Protein AF-A0A7S1GJQ3-F1 (afdb_monomer_lite)

Structure (mmCIF, N/CA/C/O backbone):
data_AF-A0A7S1GJQ3-F1
#
_entry.id   AF-A0A7S1GJQ3-F1
#
loop_
_atom_site.group_PDB
_atom_site.id
_atom_site.type_symbol
_atom_site.label_atom_id
_atom_site.label_alt_id
_atom_site.label_comp_id
_atom_site.label_asym_id
_atom_site.label_entity_id
_atom_site.label_seq_id
_atom_site.pdbx_PDB_ins_code
_atom_site.Cartn_x
_atom_site.Cartn_y
_atom_site.Cartn_z
_atom_site.occupancy
_atom_site.B_iso_or_equiv
_atom_site.auth_seq_id
_atom_site.auth_comp_id
_atom_site.auth_asym_id
_atom_site.auth_atom_id
_atom_site.pdbx_PDB_model_num
ATOM 1 N N . THR A 1 1 ? -29.542 -9.234 15.905 1.00 42.03 1 THR A N 1
ATOM 2 C CA . THR A 1 1 ? -29.029 -7.849 15.830 1.00 42.03 1 THR A CA 1
ATOM 3 C C . THR A 1 1 ? -28.611 -7.434 17.224 1.00 42.03 1 THR A C 1
ATOM 5 O O . THR A 1 1 ? -29.465 -7.366 18.095 1.00 42.03 1 THR A O 1
ATOM 8 N N . ILE A 1 2 ? -27.311 -7.295 17.490 1.00 41.47 2 ILE A N 1
ATOM 9 C CA . ILE A 1 2 ? -26.805 -6.937 18.826 1.00 41.47 2 ILE A CA 1
ATOM 10 C C . ILE A 1 2 ? -26.933 -5.412 18.971 1.00 41.47 2 ILE A C 1
ATOM 12 O O . ILE A 1 2 ? -26.407 -4.702 18.112 1.00 41.47 2 ILE A O 1
ATOM 16 N N . PRO A 1 3 ? -27.626 -4.880 19.993 1.00 44.06 3 PRO A N 1
ATOM 17 C CA . PRO A 1 3 ? -27.717 -3.437 20.180 1.00 44.06 3 PRO A CA 1
ATOM 18 C C . PRO A 1 3 ? -26.355 -2.875 20.626 1.00 44.06 3 PRO A C 1
ATOM 20 O O . PRO A 1 3 ? -25.650 -3.528 21.405 1.00 44.06 3 PRO A O 1
ATOM 23 N N . PRO A 1 4 ? -25.951 -1.673 20.179 1.00 49.03 4 PRO A N 1
ATOM 24 C CA . PRO A 1 4 ? -24.737 -1.051 20.688 1.00 49.03 4 PRO A CA 1
ATOM 25 C C . PRO A 1 4 ? -24.935 -0.675 22.163 1.00 49.03 4 PRO A C 1
ATOM 27 O O . PRO A 1 4 ? -25.875 0.037 22.518 1.00 49.03 4 PRO A O 1
ATOM 30 N N . LYS A 1 5 ? -24.039 -1.157 23.035 1.00 43.84 5 LYS A N 1
ATOM 31 C CA . LYS A 1 5 ? -24.000 -0.782 24.456 1.00 43.84 5 LYS A CA 1
ATOM 32 C C . LYS A 1 5 ? -23.852 0.738 24.577 1.00 43.84 5 LYS A C 1
ATOM 34 O O . LYS A 1 5 ? -22.851 1.305 24.141 1.00 43.84 5 LYS A O 1
ATOM 39 N N . SER A 1 6 ? -24.830 1.390 25.203 1.00 47.47 6 SER A N 1
ATOM 40 C CA . SER A 1 6 ? -24.770 2.806 25.558 1.00 47.47 6 SER A CA 1
ATOM 41 C C . SER A 1 6 ? -23.733 3.015 26.664 1.00 47.47 6 SER A C 1
ATOM 43 O O . SER A 1 6 ? -24.006 2.758 27.837 1.00 47.47 6 SER A O 1
ATOM 45 N N . SER A 1 7 ? -22.529 3.472 26.318 1.00 49.06 7 SER A N 1
ATOM 46 C CA . SER A 1 7 ? -21.574 3.927 27.330 1.00 49.06 7 SER A CA 1
ATOM 47 C C . SER A 1 7 ? -22.038 5.280 27.875 1.00 49.06 7 SER A C 1
ATOM 49 O O . SER A 1 7 ? -22.086 6.275 27.144 1.00 49.06 7 SER A O 1
ATOM 51 N N . THR A 1 8 ? -22.384 5.311 29.155 1.00 50.31 8 THR A N 1
ATOM 52 C CA . THR A 1 8 ? -22.674 6.511 29.941 1.00 50.31 8 THR A CA 1
ATOM 53 C C . THR A 1 8 ? -21.545 7.540 29.796 1.00 50.31 8 THR A C 1
ATOM 55 O O . THR A 1 8 ? -20.375 7.275 30.065 1.00 50.31 8 THR A O 1
ATOM 58 N N . ARG A 1 9 ? -21.894 8.732 29.299 1.00 50.84 9 ARG A N 1
ATOM 59 C CA . ARG A 1 9 ? -20.950 9.796 28.934 1.00 50.84 9 ARG A CA 1
ATOM 60 C C . ARG A 1 9 ? -20.623 10.651 30.167 1.00 50.84 9 ARG A C 1
ATOM 62 O O . ARG A 1 9 ? -21.378 11.554 30.513 1.00 50.84 9 ARG A O 1
ATOM 69 N N . GLY A 1 10 ? -19.499 10.363 30.827 1.00 51.28 10 GLY A N 1
ATOM 70 C CA . GLY A 1 10 ? -18.932 11.202 31.892 1.00 51.28 10 GLY A CA 1
ATOM 71 C C . GLY A 1 10 ? -18.516 12.591 31.378 1.00 51.28 10 GLY A C 1
ATOM 72 O O . GLY A 1 10 ? -17.936 12.717 30.299 1.00 51.28 10 GLY A O 1
ATOM 73 N N . LYS A 1 11 ? -18.828 13.639 32.150 1.00 56.88 11 LYS A N 1
ATOM 74 C CA . LYS A 1 11 ? -18.798 15.067 31.764 1.00 56.88 11 LYS A CA 1
ATOM 75 C C . LYS A 1 11 ? -17.412 15.719 31.554 1.00 56.88 11 LYS A C 1
ATOM 77 O O . LYS A 1 11 ? -17.389 16.903 31.254 1.00 56.88 11 LYS A O 1
ATOM 82 N N . ASN A 1 12 ? -16.287 14.996 31.629 1.00 59.00 12 ASN A N 1
ATOM 83 C CA . ASN A 1 12 ? -14.934 15.595 31.592 1.00 59.00 12 ASN A CA 1
ATOM 84 C C . ASN A 1 12 ? -13.945 14.996 30.567 1.00 59.00 12 ASN A C 1
ATOM 86 O O . ASN A 1 12 ? -12.744 15.244 30.658 1.00 59.00 12 ASN A O 1
ATOM 90 N N . ASN A 1 13 ? -14.400 14.257 29.553 1.00 63.62 13 ASN A N 1
ATOM 91 C CA . ASN A 1 13 ? -13.485 13.738 28.527 1.00 63.62 13 ASN A CA 1
ATOM 92 C C . ASN A 1 13 ? -13.323 14.730 27.367 1.00 63.62 13 ASN A C 1
ATOM 94 O O . ASN A 1 13 ? -14.185 14.825 26.490 1.00 63.62 13 ASN A O 1
ATOM 98 N N . LYS A 1 14 ? -12.190 15.451 27.340 1.00 72.44 14 LYS A N 1
ATOM 99 C CA . LYS A 1 14 ? -11.724 16.171 26.142 1.00 72.44 14 LYS A CA 1
ATOM 100 C C . LYS A 1 14 ? -11.704 15.186 24.969 1.00 72.44 14 LYS A C 1
ATOM 102 O O . LYS A 1 14 ? -11.080 14.131 25.064 1.00 72.44 14 LYS A O 1
ATOM 107 N N . ARG A 1 15 ? -12.393 15.511 23.871 1.00 79.69 15 ARG A N 1
ATOM 108 C CA . ARG A 1 15 ? -12.363 14.700 22.646 1.00 79.69 15 ARG A CA 1
ATOM 109 C C . ARG A 1 15 ? -10.945 14.742 22.086 1.00 79.69 15 ARG A C 1
ATOM 111 O O . ARG A 1 15 ? -10.493 15.799 21.660 1.00 79.69 15 ARG A O 1
ATOM 118 N N . GLN A 1 16 ? -10.252 13.612 22.124 1.00 82.69 16 GLN A N 1
ATOM 119 C CA . GLN A 1 16 ? -8.941 13.464 21.504 1.00 82.69 16 GLN A CA 1
ATOM 120 C C . GLN A 1 16 ? -9.113 12.821 20.131 1.00 82.69 16 GLN A C 1
ATOM 122 O O . GLN A 1 16 ? -9.842 11.841 19.984 1.00 82.69 16 GLN A O 1
ATOM 127 N N . VAL A 1 17 ? -8.451 13.396 19.133 1.00 88.44 17 VAL A N 1
ATOM 128 C CA . VAL A 1 17 ? -8.384 12.868 17.771 1.00 88.44 17 VAL A CA 1
ATOM 129 C C . VAL A 1 17 ? -6.922 12.554 17.496 1.00 88.44 17 VAL A C 1
ATOM 131 O O . VAL A 1 17 ? -6.063 13.412 17.687 1.00 88.44 17 VAL A O 1
ATOM 134 N N . VAL A 1 18 ? -6.643 11.322 17.080 1.00 89.06 18 VAL A N 1
ATOM 135 C CA . VAL A 1 18 ? -5.300 10.875 16.704 1.00 89.06 18 VAL A CA 1
ATOM 136 C C . VAL A 1 18 ? -5.254 10.754 15.189 1.00 89.06 18 VAL A C 1
ATOM 138 O O . VAL A 1 18 ? -6.141 10.154 14.586 1.00 89.06 18 VAL A O 1
ATOM 141 N N . PHE A 1 19 ? -4.221 11.329 14.582 1.00 93.38 19 PHE A N 1
ATOM 142 C CA . PHE A 1 19 ? -3.974 11.248 13.149 1.00 93.38 19 PHE A CA 1
ATOM 143 C C . PHE A 1 19 ? -2.786 10.326 12.879 1.00 93.38 19 PHE A C 1
ATOM 145 O O . PHE A 1 19 ? -1.760 10.412 13.553 1.00 93.38 19 PHE A O 1
ATOM 152 N N . GLN A 1 20 ? -2.927 9.457 11.882 1.00 91.81 20 GLN A N 1
ATOM 153 C CA . GLN A 1 20 ? -1.856 8.603 11.382 1.00 91.81 20 GLN A CA 1
ATOM 154 C C . GLN A 1 20 ? -1.918 8.565 9.856 1.00 91.81 20 GLN A C 1
ATOM 156 O O . GLN A 1 20 ? -2.995 8.633 9.267 1.00 91.81 20 GLN A O 1
ATOM 161 N N . SER A 1 21 ? -0.754 8.449 9.222 1.00 95.06 21 SER A N 1
ATOM 162 C CA . SER A 1 21 ? -0.622 8.321 7.774 1.00 95.06 21 SER A CA 1
ATOM 163 C C . SER A 1 21 ? 0.545 7.399 7.449 1.00 95.06 21 SER A C 1
ATOM 165 O O . SER A 1 21 ? 1.579 7.432 8.121 1.00 95.06 21 SER A O 1
ATOM 167 N N . ARG A 1 22 ? 0.375 6.562 6.425 1.00 94.75 22 ARG A N 1
ATOM 168 C CA . ARG A 1 22 ? 1.397 5.635 5.943 1.00 94.75 22 ARG A CA 1
ATOM 169 C C . ARG A 1 22 ? 1.232 5.417 4.445 1.00 94.75 22 ARG A C 1
ATOM 171 O O . ARG A 1 22 ? 0.117 5.403 3.934 1.00 94.75 22 ARG A O 1
ATOM 178 N N . PHE A 1 23 ? 2.350 5.238 3.749 1.00 95.50 23 PHE A N 1
ATOM 179 C CA . PHE A 1 23 ? 2.328 4.797 2.358 1.00 95.50 23 PHE A CA 1
ATOM 180 C C . PHE A 1 23 ? 1.918 3.329 2.276 1.00 95.50 23 PHE A C 1
ATOM 182 O O . PHE A 1 23 ? 2.384 2.516 3.075 1.00 95.50 23 PHE A O 1
ATOM 189 N N . VAL A 1 24 ? 1.110 2.986 1.275 1.00 94.62 24 VAL A N 1
ATOM 190 C CA . VAL A 1 24 ? 0.844 1.586 0.942 1.00 94.62 24 VAL A CA 1
ATOM 191 C C . VAL A 1 24 ? 2.113 0.996 0.334 1.00 94.62 24 VAL A C 1
ATOM 193 O O . VAL A 1 24 ? 2.615 1.470 -0.686 1.00 94.62 24 VAL A O 1
ATOM 196 N N . GLU A 1 25 ? 2.666 -0.022 0.985 1.00 94.50 25 GLU A N 1
ATOM 197 C CA . GLU A 1 25 ? 3.932 -0.642 0.609 1.00 94.50 25 GLU A CA 1
ATOM 198 C C . GLU A 1 25 ? 3.727 -1.681 -0.507 1.00 94.50 25 GLU A C 1
ATOM 200 O O . GLU A 1 25 ? 3.962 -2.876 -0.311 1.00 94.50 25 GLU A O 1
ATOM 205 N N . THR A 1 26 ? 3.286 -1.221 -1.683 1.00 91.31 26 THR A N 1
ATOM 206 C CA . THR A 1 26 ? 3.196 -2.064 -2.886 1.00 91.31 26 THR A CA 1
ATOM 207 C C . THR A 1 26 ? 4.585 -2.522 -3.330 1.00 91.31 26 THR A C 1
ATOM 209 O O . THR A 1 26 ? 5.590 -1.862 -3.046 1.00 91.31 26 THR A O 1
ATOM 212 N N . GLU A 1 27 ? 4.672 -3.645 -4.040 1.00 88.94 27 GLU A N 1
ATOM 213 C CA . GLU A 1 27 ? 5.957 -4.189 -4.510 1.00 88.94 27 GLU A CA 1
ATOM 214 C C . GLU A 1 27 ? 6.718 -3.172 -5.370 1.00 88.94 27 GLU A C 1
ATOM 216 O O . GLU A 1 27 ? 7.870 -2.839 -5.083 1.00 88.94 27 GLU A O 1
ATOM 221 N N . CYS A 1 28 ? 6.023 -2.537 -6.319 1.00 86.75 28 CYS A N 1
ATOM 222 C CA . CYS A 1 28 ? 6.595 -1.471 -7.136 1.00 86.75 28 CYS A CA 1
ATOM 223 C C . CYS A 1 28 ? 7.080 -0.275 -6.299 1.00 86.75 28 CYS A C 1
ATOM 225 O O . CYS A 1 28 ? 8.072 0.361 -6.647 1.00 86.75 28 CYS A O 1
ATOM 227 N N . PHE A 1 29 ? 6.387 0.077 -5.206 1.00 90.00 29 PHE A N 1
ATOM 228 C CA . PHE A 1 29 ? 6.837 1.142 -4.306 1.00 90.00 29 PHE A CA 1
ATOM 229 C C . PHE A 1 29 ? 8.101 0.746 -3.534 1.00 90.00 29 PHE A C 1
ATOM 231 O O . PHE A 1 29 ? 8.998 1.577 -3.397 1.00 90.00 29 PHE A O 1
ATOM 238 N N . LYS A 1 30 ? 8.200 -0.503 -3.063 1.00 90.19 30 LYS A N 1
ATOM 239 C CA . LYS A 1 30 ? 9.389 -1.015 -2.362 1.00 90.19 30 LYS A CA 1
ATOM 240 C C . LYS A 1 30 ? 10.619 -1.003 -3.267 1.00 90.19 30 LYS A C 1
ATOM 242 O O . LYS A 1 30 ? 11.661 -0.496 -2.858 1.00 90.19 30 LYS A O 1
ATOM 247 N N . GLU A 1 31 ? 10.479 -1.475 -4.502 1.00 88.12 31 GLU A N 1
ATOM 248 C CA . GLU A 1 31 ? 11.575 -1.493 -5.473 1.00 88.12 31 GLU A CA 1
ATOM 249 C C . GLU A 1 31 ? 12.045 -0.086 -5.861 1.00 88.12 31 GLU A C 1
ATOM 251 O O . GLU A 1 31 ? 13.242 0.194 -5.845 1.00 88.12 31 GLU A O 1
ATOM 256 N N . GLU A 1 32 ? 11.118 0.834 -6.154 1.00 86.62 32 GLU A N 1
ATOM 257 C CA . GLU A 1 32 ? 11.473 2.227 -6.465 1.00 86.62 32 GLU A CA 1
ATOM 258 C C . GLU A 1 32 ? 12.126 2.931 -5.274 1.00 86.62 32 GLU A C 1
ATOM 260 O O . GLU A 1 32 ? 13.064 3.710 -5.446 1.00 86.62 32 GLU A O 1
ATOM 265 N N . ARG A 1 33 ? 11.661 2.637 -4.053 1.00 90.50 33 ARG A N 1
ATOM 266 C CA . ARG A 1 33 ? 12.248 3.175 -2.824 1.00 90.50 33 ARG A CA 1
ATOM 267 C C . ARG A 1 33 ? 13.666 2.654 -2.600 1.00 90.50 33 ARG A C 1
ATOM 269 O O . ARG A 1 33 ? 14.515 3.426 -2.167 1.00 90.50 33 ARG A O 1
ATOM 276 N N . GLN A 1 34 ? 13.931 1.384 -2.907 1.00 89.50 34 GLN A N 1
ATOM 277 C CA . GLN A 1 34 ? 15.266 0.793 -2.805 1.00 89.50 34 GLN A CA 1
ATOM 278 C C . GLN A 1 34 ? 16.218 1.336 -3.880 1.00 89.50 34 GLN A C 1
ATOM 280 O O . GLN A 1 34 ? 17.369 1.644 -3.581 1.00 89.50 34 GLN A O 1
ATOM 285 N N . ALA A 1 35 ? 15.739 1.493 -5.115 1.00 82.06 35 ALA A N 1
ATOM 286 C CA . ALA A 1 35 ? 16.527 2.032 -6.222 1.00 82.06 35 ALA A CA 1
ATOM 287 C C . ALA A 1 35 ? 16.693 3.562 -6.171 1.00 82.06 35 ALA A C 1
ATOM 289 O O . ALA A 1 35 ? 17.514 4.115 -6.903 1.00 82.06 35 ALA A O 1
ATOM 290 N N . ASN A 1 36 ? 15.905 4.247 -5.335 1.00 85.62 36 ASN A N 1
ATOM 291 C CA . ASN A 1 36 ? 15.814 5.705 -5.243 1.00 85.62 36 ASN A CA 1
ATOM 292 C C . ASN A 1 36 ? 15.576 6.383 -6.611 1.00 85.62 36 ASN A C 1
ATOM 294 O O . ASN A 1 36 ? 16.087 7.467 -6.899 1.00 85.62 36 ASN A O 1
ATOM 298 N N . GLN A 1 37 ? 14.837 5.699 -7.489 1.00 79.94 37 GLN A N 1
ATOM 299 C CA . GLN A 1 37 ? 14.559 6.096 -8.869 1.00 79.94 37 GLN A CA 1
ATOM 300 C C . GLN A 1 37 ? 13.174 5.587 -9.282 1.00 79.94 37 GLN A C 1
ATOM 302 O O . GLN A 1 37 ? 12.720 4.544 -8.816 1.00 79.94 37 GLN A O 1
ATOM 307 N N . PHE A 1 38 ? 12.505 6.305 -10.187 1.00 78.88 38 PHE A N 1
ATOM 308 C CA . PHE A 1 38 ? 11.285 5.803 -10.821 1.00 78.88 38 PHE A CA 1
ATOM 309 C C . PHE A 1 38 ? 11.653 4.686 -11.801 1.00 78.88 38 PHE A C 1
ATOM 311 O O . PHE A 1 38 ? 12.382 4.930 -12.763 1.00 78.88 38 PHE A O 1
ATOM 318 N N . LEU A 1 39 ? 11.165 3.475 -11.540 1.00 77.81 39 LEU A N 1
ATOM 319 C CA . LEU A 1 39 ? 11.458 2.273 -12.327 1.00 77.81 39 LEU A CA 1
ATOM 320 C C . LEU A 1 39 ? 10.276 1.872 -13.205 1.00 77.81 39 LEU A C 1
ATOM 322 O O . LEU A 1 39 ? 10.472 1.297 -14.274 1.00 77.81 39 LEU A O 1
ATOM 326 N N . TYR A 1 40 ? 9.060 2.204 -12.775 1.00 77.94 40 TYR A N 1
ATOM 327 C CA . TYR A 1 40 ? 7.837 1.771 -13.430 1.00 77.94 40 TYR A CA 1
ATOM 328 C C . TYR A 1 40 ? 7.166 2.903 -14.196 1.00 77.94 40 TYR A C 1
ATOM 330 O O . TYR A 1 40 ? 7.185 4.072 -13.798 1.00 77.94 40 TYR A O 1
ATOM 338 N N . ARG A 1 41 ? 6.511 2.542 -15.301 1.00 78.50 41 ARG A N 1
ATOM 339 C CA . ARG A 1 41 ? 5.615 3.450 -16.015 1.00 78.50 41 ARG A CA 1
ATOM 340 C C . ARG A 1 41 ? 4.315 3.588 -15.223 1.00 78.50 41 ARG A C 1
ATOM 342 O O . ARG A 1 41 ? 3.716 2.594 -14.814 1.00 78.50 41 ARG A O 1
ATOM 349 N N . ARG A 1 42 ? 3.865 4.825 -15.017 1.00 75.94 42 ARG A N 1
ATOM 350 C CA . ARG A 1 42 ? 2.555 5.114 -14.419 1.00 75.94 42 ARG A CA 1
ATOM 351 C C . ARG A 1 42 ? 1.506 5.323 -15.507 1.00 75.94 42 ARG A C 1
ATOM 353 O O . ARG A 1 42 ? 1.844 5.676 -16.637 1.00 75.94 42 ARG A O 1
ATOM 360 N N . ALA A 1 43 ? 0.236 5.168 -15.138 1.00 71.25 43 ALA A N 1
ATOM 361 C CA . ALA A 1 43 ? -0.891 5.420 -16.037 1.00 71.25 43 ALA A CA 1
ATOM 362 C C . ALA A 1 43 ? -0.900 6.868 -16.576 1.00 71.25 43 ALA A C 1
ATOM 364 O O . ALA A 1 43 ? -1.125 7.090 -17.760 1.00 71.25 43 ALA A O 1
ATOM 365 N N . PHE A 1 44 ? -0.555 7.851 -15.737 1.00 71.50 44 PHE A N 1
ATOM 366 C CA . PHE A 1 44 ? -0.633 9.281 -16.067 1.00 71.50 44 PHE A CA 1
ATOM 367 C C . PHE A 1 44 ? 0.695 9.900 -16.539 1.00 71.50 44 PHE A C 1
ATOM 369 O O . PHE A 1 44 ? 1.135 10.922 -16.023 1.00 71.50 44 PHE A O 1
ATOM 376 N N . GLY A 1 45 ? 1.367 9.282 -17.513 1.00 64.44 45 GLY A N 1
ATOM 377 C CA . GLY A 1 45 ? 2.477 9.905 -18.260 1.00 64.44 45 GLY A CA 1
ATOM 378 C C . GLY A 1 45 ? 3.822 10.043 -17.529 1.00 64.44 45 GLY A C 1
ATOM 379 O O . GLY A 1 45 ? 4.857 10.146 -18.185 1.00 64.44 45 GLY A O 1
ATOM 380 N N . THR A 1 46 ? 3.856 9.972 -16.196 1.00 69.88 46 THR A N 1
ATOM 381 C CA . THR A 1 46 ? 5.107 9.904 -15.427 1.00 69.88 46 THR A CA 1
ATOM 382 C C . THR A 1 46 ? 5.740 8.525 -15.586 1.00 69.88 46 THR A C 1
ATOM 384 O O . THR A 1 46 ? 5.160 7.507 -15.203 1.00 69.88 46 THR A O 1
ATOM 387 N N . GLY A 1 47 ? 6.948 8.485 -16.135 1.00 65.31 47 GLY A N 1
ATOM 388 C CA . GLY A 1 47 ? 7.728 7.264 -16.289 1.00 65.31 47 GLY A CA 1
ATOM 389 C C . GLY A 1 47 ? 9.156 7.423 -15.776 1.00 65.31 47 GLY A C 1
ATOM 390 O O . GLY A 1 47 ? 9.538 8.511 -15.333 1.00 65.31 47 GLY A O 1
ATOM 391 N N . PRO A 1 48 ? 9.953 6.346 -15.846 1.00 64.88 48 PRO A N 1
ATOM 392 C CA . PRO A 1 48 ? 11.376 6.384 -15.541 1.00 64.88 48 PRO A CA 1
ATOM 393 C C . PRO A 1 48 ? 12.055 7.520 -16.296 1.00 64.88 48 PRO A C 1
ATOM 395 O O . PRO A 1 48 ? 11.696 7.802 -17.442 1.00 64.88 48 PRO A O 1
ATOM 398 N N . ALA A 1 49 ? 13.051 8.158 -15.674 1.00 59.59 49 ALA A N 1
ATOM 399 C CA . ALA A 1 49 ? 13.869 9.162 -16.342 1.00 59.59 49 ALA A CA 1
ATOM 400 C C . ALA A 1 49 ? 14.515 8.520 -17.578 1.00 59.59 49 ALA A C 1
ATOM 402 O O . ALA A 1 49 ? 15.479 7.758 -17.488 1.00 59.59 49 ALA A O 1
ATOM 403 N N . MET A 1 50 ? 13.926 8.789 -18.739 1.00 52.06 50 MET A N 1
ATOM 404 C CA . MET A 1 50 ? 14.243 8.117 -19.987 1.00 52.06 50 MET A CA 1
ATOM 405 C C . MET A 1 50 ? 15.518 8.723 -20.570 1.00 52.06 50 MET A C 1
ATOM 407 O O . MET A 1 50 ? 15.468 9.486 -21.521 1.00 52.06 50 MET A O 1
ATOM 411 N N . GLY A 1 51 ? 16.663 8.433 -19.949 1.00 49.88 51 GLY A N 1
ATOM 412 C CA . GLY A 1 51 ? 18.017 8.626 -20.479 1.00 49.88 51 GLY A CA 1
ATOM 413 C C . GLY A 1 51 ? 18.418 10.027 -20.956 1.00 49.88 51 GLY A C 1
ATOM 414 O O . GLY A 1 51 ? 19.569 10.199 -21.343 1.00 49.88 51 GLY A O 1
ATOM 415 N N . THR A 1 52 ? 17.567 11.048 -20.881 1.00 45.59 52 THR A N 1
ATOM 416 C CA . THR A 1 52 ? 18.011 12.431 -21.002 1.00 45.59 52 THR A CA 1
ATOM 417 C C . THR A 1 52 ? 18.651 12.782 -19.673 1.00 45.59 52 THR A C 1
ATOM 419 O O . THR A 1 52 ? 17.973 13.193 -18.727 1.00 45.59 52 THR A O 1
ATOM 422 N N . LYS A 1 53 ? 19.971 12.590 -19.567 1.00 48.31 53 LYS A N 1
ATOM 423 C CA . LYS A 1 53 ? 20.738 13.334 -18.569 1.00 48.31 53 LYS A CA 1
ATOM 424 C C . LYS A 1 53 ? 20.367 14.796 -18.790 1.00 48.31 53 LYS A C 1
ATOM 426 O O . LYS A 1 53 ? 20.669 15.352 -19.842 1.00 48.31 53 LYS A O 1
ATOM 431 N N . ARG A 1 54 ? 19.629 15.373 -17.842 1.00 45.62 54 ARG A N 1
ATOM 432 C CA . ARG A 1 54 ? 19.334 16.802 -17.810 1.00 45.62 54 ARG A CA 1
ATOM 433 C C . ARG A 1 54 ? 20.708 17.452 -17.720 1.00 45.62 54 ARG A C 1
ATOM 435 O O . ARG A 1 54 ? 21.399 17.274 -16.717 1.00 45.62 54 ARG A O 1
ATOM 442 N N . GLY A 1 55 ? 21.170 18.016 -18.830 1.00 47.78 55 GLY A N 1
ATOM 443 C CA . GLY A 1 55 ? 22.487 18.618 -18.891 1.00 47.78 55 GLY A CA 1
ATOM 444 C C . GLY A 1 55 ? 22.621 19.638 -17.761 1.00 47.78 55 GLY A C 1
ATOM 445 O O . GLY A 1 55 ? 21.653 20.316 -17.407 1.00 47.78 55 GLY A O 1
ATOM 446 N N . LYS A 1 56 ? 23.787 19.681 -17.111 1.00 45.00 56 LYS A N 1
ATOM 447 C CA . LYS A 1 56 ? 24.090 20.728 -16.133 1.00 45.00 56 LYS A CA 1
ATOM 448 C C . LYS A 1 56 ? 24.261 22.040 -16.907 1.00 45.00 56 LYS A C 1
ATOM 450 O O . LYS A 1 56 ? 25.377 22.384 -17.269 1.00 45.00 56 LYS A O 1
ATOM 455 N N . GLY A 1 57 ? 23.164 22.733 -17.194 1.00 54.09 57 GLY A N 1
ATOM 456 C CA . GLY A 1 57 ? 23.178 24.044 -17.846 1.00 54.09 57 GLY A CA 1
ATOM 457 C C . GLY A 1 57 ? 22.179 24.166 -18.992 1.00 54.09 57 GLY A C 1
ATOM 458 O O . GLY A 1 57 ? 21.808 23.173 -19.616 1.00 54.09 57 GLY A O 1
AT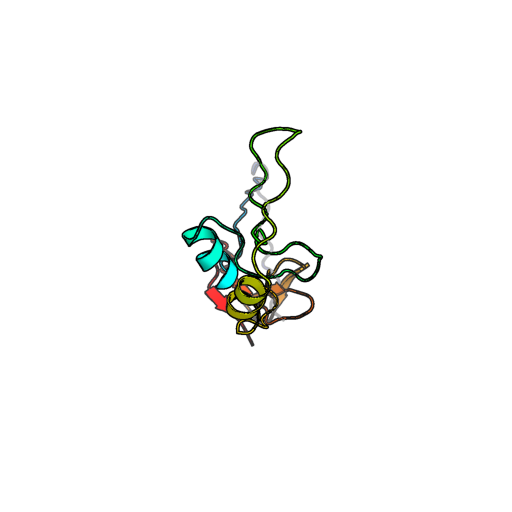OM 459 N N . LEU A 1 58 ? 21.767 25.406 -19.259 1.00 56.12 58 LEU A N 1
ATOM 460 C CA . LEU A 1 58 ? 20.773 25.774 -20.273 1.00 56.12 58 LEU A CA 1
ATOM 461 C C . LEU A 1 58 ? 21.203 25.385 -21.706 1.00 56.12 58 LEU A C 1
ATOM 463 O O . LEU A 1 58 ? 20.347 25.168 -22.557 1.00 56.12 58 LEU A O 1
A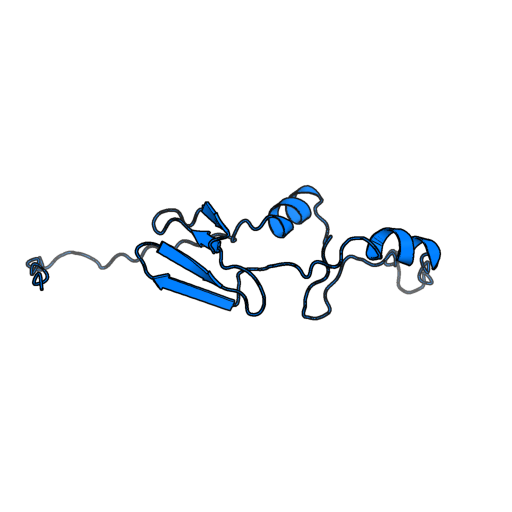TOM 467 N N . ASP A 1 59 ? 22.510 25.192 -21.934 1.00 55.78 59 ASP A N 1
ATOM 468 C CA . ASP A 1 59 ? 23.104 25.052 -23.274 1.00 55.78 59 ASP A CA 1
ATOM 469 C C . ASP A 1 59 ? 23.617 23.638 -23.609 1.00 55.78 59 ASP A C 1
ATOM 471 O O . ASP A 1 59 ? 24.205 23.406 -24.668 1.00 55.78 59 ASP A O 1
ATOM 475 N N . THR A 1 60 ? 23.413 22.650 -22.731 1.00 55.69 60 THR A N 1
ATOM 476 C CA . THR A 1 60 ? 23.873 21.276 -23.006 1.00 55.69 60 THR A CA 1
ATOM 477 C C . THR A 1 60 ? 22.819 20.496 -23.788 1.00 55.69 60 THR A C 1
ATOM 479 O O . THR A 1 60 ? 21.787 20.097 -23.248 1.00 55.69 60 THR A O 1
ATOM 482 N N . LYS A 1 61 ? 23.092 20.264 -25.082 1.00 51.06 61 LYS A N 1
ATOM 483 C CA . LYS A 1 61 ? 22.238 19.466 -25.977 1.00 51.06 61 LYS A CA 1
ATOM 484 C C . LYS A 1 61 ? 21.936 18.101 -25.335 1.00 51.06 61 LYS A C 1
ATOM 486 O O . LYS A 1 61 ? 22.867 17.440 -24.865 1.00 51.06 61 LYS A O 1
ATOM 491 N N . PRO A 1 62 ? 20.664 17.665 -25.296 1.00 55.12 62 PRO A N 1
ATOM 492 C CA . PRO A 1 62 ? 20.285 16.430 -24.628 1.00 55.12 62 PRO A CA 1
ATOM 493 C C . PRO A 1 62 ? 21.010 15.250 -25.275 1.00 55.12 62 PRO A C 1
ATOM 495 O O . PRO A 1 62 ? 20.936 15.054 -26.487 1.00 55.12 62 PRO A O 1
ATOM 498 N N . VAL A 1 63 ? 21.701 14.446 -24.466 1.00 57.06 63 VAL A N 1
ATOM 499 C CA . VAL A 1 63 ? 22.210 13.151 -24.923 1.00 57.06 63 VAL A CA 1
ATOM 500 C C . VAL A 1 63 ? 20.984 12.285 -25.191 1.00 57.06 63 VAL A C 1
ATOM 502 O O . VAL A 1 63 ? 20.302 11.876 -24.252 1.00 57.06 63 VAL A O 1
ATOM 505 N N . ILE A 1 64 ? 20.658 12.068 -26.465 1.00 56.44 64 ILE A N 1
ATOM 506 C CA . ILE A 1 64 ? 19.543 11.210 -26.863 1.00 56.44 64 ILE A CA 1
ATOM 507 C C . ILE A 1 64 ? 20.017 9.764 -26.671 1.00 56.44 64 ILE A C 1
ATOM 509 O O . ILE A 1 64 ? 20.929 9.331 -27.377 1.00 56.44 64 ILE A O 1
ATOM 513 N N . PRO A 1 65 ? 19.455 9.002 -25.718 1.00 55.19 65 PRO A N 1
ATOM 514 C CA . PRO A 1 65 ? 19.840 7.609 -25.537 1.00 55.19 65 PRO A CA 1
ATOM 515 C C . PRO A 1 65 ? 19.509 6.804 -26.804 1.00 55.19 65 PRO A C 1
ATOM 517 O O . PRO A 1 65 ? 18.426 6.958 -27.380 1.00 55.19 65 PRO A O 1
ATOM 520 N N . SER A 1 66 ? 20.451 5.952 -27.227 1.00 57.06 66 SER A N 1
ATOM 521 C CA . SER A 1 66 ? 20.342 5.070 -28.401 1.00 57.06 66 SER A CA 1
ATOM 522 C C . SER A 1 66 ? 19.013 4.309 -28.414 1.00 57.06 66 SER A C 1
ATOM 524 O O . SER A 1 66 ? 18.566 3.818 -27.372 1.00 57.06 66 SER A O 1
ATOM 526 N N . LEU A 1 67 ? 18.398 4.178 -29.595 1.00 56.00 67 LEU A N 1
ATOM 527 C CA . LEU A 1 67 ? 17.121 3.484 -29.807 1.00 56.00 67 LEU A CA 1
ATOM 528 C C . LEU A 1 67 ? 17.136 2.057 -29.224 1.00 56.00 67 LEU A C 1
ATOM 530 O O . LEU A 1 67 ? 16.156 1.623 -28.626 1.00 56.00 67 LEU A O 1
ATOM 534 N N . TRP A 1 68 ? 18.288 1.382 -29.271 1.00 43.59 68 TRP A N 1
ATOM 535 C CA . TRP A 1 68 ? 18.488 0.050 -28.694 1.00 43.59 68 TRP A CA 1
ATOM 536 C C . TRP A 1 68 ? 18.413 0.018 -27.162 1.00 43.59 68 TRP A C 1
ATOM 538 O O . TRP A 1 68 ? 17.872 -0.928 -26.600 1.00 43.59 68 TRP A O 1
ATOM 548 N N . SER A 1 69 ? 18.871 1.071 -26.474 1.00 54.69 69 SER A N 1
ATOM 549 C CA . SER A 1 69 ? 18.760 1.175 -25.007 1.00 54.69 69 SER A CA 1
ATOM 550 C C . SER A 1 69 ? 17.317 1.376 -24.528 1.00 54.69 69 SER A C 1
ATOM 552 O O . SER A 1 69 ? 16.979 1.017 -23.399 1.00 54.69 69 SER A O 1
ATOM 554 N N . LYS A 1 70 ? 16.460 1.933 -25.397 1.00 51.91 70 LYS A N 1
ATOM 555 C CA . LYS A 1 70 ? 15.023 2.101 -25.147 1.00 51.91 70 LYS A CA 1
ATOM 556 C C . LYS A 1 70 ? 14.294 0.764 -25.257 1.00 51.91 70 LYS A C 1
ATOM 558 O O . LYS A 1 70 ? 13.447 0.471 -24.424 1.00 51.91 70 LYS A O 1
ATOM 563 N N . VAL A 1 71 ? 14.657 -0.061 -26.240 1.00 53.44 71 VAL A N 1
ATOM 564 C CA . VAL A 1 71 ? 14.038 -1.378 -26.449 1.00 53.44 71 VAL A CA 1
ATOM 565 C C . VAL A 1 71 ? 14.442 -2.358 -25.344 1.00 53.44 71 VAL A C 1
ATOM 567 O O . VAL A 1 71 ? 13.575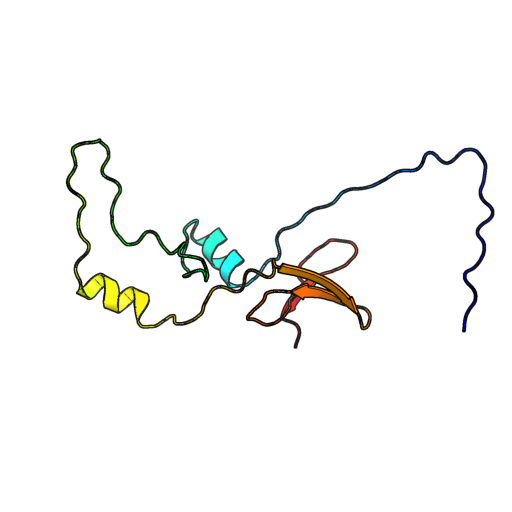 -3.004 -24.767 1.00 53.44 71 VAL A O 1
ATOM 570 N N . THR A 1 72 ? 15.720 -2.422 -24.961 1.00 52.78 72 THR A N 1
ATOM 571 C CA . THR A 1 72 ? 16.186 -3.430 -23.988 1.00 52.78 72 THR A CA 1
ATOM 572 C C . THR A 1 72 ? 15.708 -3.194 -22.555 1.00 52.78 72 THR A C 1
ATOM 574 O O . THR A 1 72 ? 15.520 -4.160 -21.823 1.00 52.78 72 THR A O 1
ATOM 577 N N . LYS A 1 73 ? 15.462 -1.941 -22.141 1.00 52.41 73 LYS A N 1
ATOM 578 C CA . LYS A 1 73 ? 14.916 -1.640 -20.802 1.00 52.41 73 LYS A CA 1
ATOM 579 C C . LYS A 1 73 ? 13.389 -1.675 -20.725 1.00 52.41 73 LYS A C 1
ATOM 581 O O . LYS A 1 73 ? 12.858 -1.943 -19.654 1.00 52.41 73 LYS A O 1
ATOM 586 N N . GLN A 1 74 ? 12.693 -1.378 -21.823 1.00 49.16 74 GLN A N 1
ATOM 587 C CA . GLN A 1 74 ? 11.239 -1.191 -21.821 1.00 49.16 74 GLN A CA 1
ATOM 588 C C . GLN A 1 74 ? 10.468 -2.443 -22.267 1.00 49.16 74 GLN A C 1
ATOM 590 O O . GLN A 1 74 ? 9.346 -2.640 -21.816 1.00 49.16 74 GLN A O 1
ATOM 595 N N . ALA A 1 75 ? 11.049 -3.295 -23.121 1.00 47.47 75 ALA A N 1
ATOM 596 C CA . ALA A 1 75 ? 10.321 -4.390 -23.775 1.00 47.47 75 ALA A CA 1
ATOM 597 C C . ALA A 1 75 ? 9.916 -5.559 -22.854 1.00 47.47 75 ALA A C 1
ATOM 599 O O . ALA A 1 75 ? 9.137 -6.405 -23.276 1.00 47.47 75 ALA A O 1
ATOM 600 N N . PHE A 1 76 ? 10.408 -5.610 -21.610 1.00 46.66 76 PHE A N 1
ATOM 601 C CA . PHE A 1 76 ? 10.186 -6.749 -20.706 1.00 46.66 76 PHE A CA 1
ATOM 602 C C . PHE A 1 76 ? 9.422 -6.425 -19.410 1.00 46.66 76 PHE A C 1
ATOM 604 O O . PHE A 1 76 ? 9.227 -7.318 -18.593 1.00 46.66 76 PHE A O 1
ATOM 611 N N . LYS A 1 77 ? 8.948 -5.187 -19.206 1.00 52.72 77 LYS A N 1
ATOM 612 C CA . LYS A 1 77 ? 8.061 -4.832 -18.078 1.00 52.72 77 LYS A CA 1
ATOM 613 C C . LYS A 1 77 ? 6.850 -4.058 -18.601 1.00 52.72 77 LYS A C 1
ATOM 615 O O . LYS A 1 77 ? 6.861 -2.830 -18.663 1.00 52.72 77 LYS A O 1
ATOM 620 N N . ASN A 1 78 ? 5.818 -4.803 -18.996 1.00 51.72 78 ASN A N 1
ATOM 621 C CA . ASN A 1 78 ? 4.522 -4.268 -19.429 1.00 51.72 78 ASN A CA 1
ATOM 622 C C . ASN A 1 78 ? 3.593 -3.911 -18.255 1.00 51.72 78 ASN A C 1
ATOM 624 O O . ASN A 1 78 ? 2.460 -3.492 -18.481 1.00 51.72 78 ASN A O 1
ATOM 628 N N . ASP A 1 79 ? 4.069 -4.021 -17.014 1.00 67.06 79 ASP A N 1
ATOM 629 C CA . ASP A 1 79 ? 3.239 -3.777 -15.841 1.00 67.06 79 ASP A CA 1
ATOM 630 C C . ASP A 1 79 ? 3.113 -2.279 -15.552 1.00 67.06 79 ASP A C 1
ATOM 632 O O . ASP A 1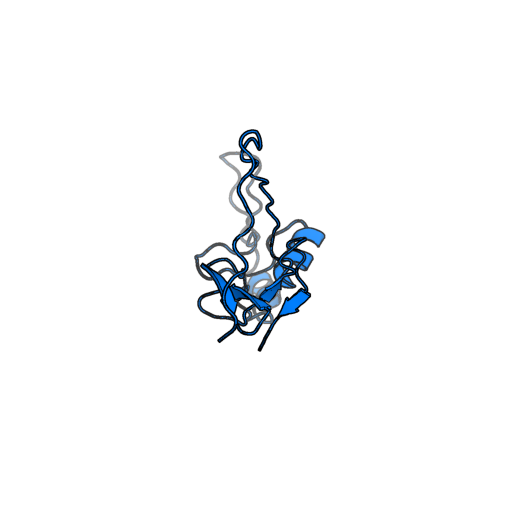 79 ? 4.085 -1.572 -15.251 1.00 67.06 79 ASP A O 1
ATOM 636 N N . ILE A 1 80 ? 1.878 -1.785 -15.643 1.00 75.12 80 ILE A N 1
ATOM 637 C CA . ILE A 1 80 ? 1.502 -0.475 -15.119 1.00 75.12 80 ILE A CA 1
ATOM 638 C C . ILE A 1 80 ? 1.593 -0.555 -13.596 1.00 75.12 80 ILE A C 1
ATOM 640 O O . ILE A 1 80 ? 1.013 -1.441 -12.972 1.00 75.12 80 ILE A O 1
ATOM 644 N N . LYS A 1 81 ? 2.312 0.390 -12.982 1.00 83.06 81 LYS A N 1
ATOM 645 C CA . LYS A 1 81 ? 2.475 0.425 -11.525 1.00 83.06 81 LYS A CA 1
ATOM 646 C C . LYS A 1 81 ? 1.120 0.464 -10.809 1.00 83.06 81 LYS A C 1
ATOM 648 O O . LYS A 1 81 ? 0.396 1.451 -10.942 1.00 83.06 81 LYS A O 1
ATOM 653 N N . ASN A 1 82 ? 0.860 -0.516 -9.941 1.00 87.12 82 ASN A N 1
ATOM 654 C CA . ASN A 1 82 ? -0.220 -0.428 -8.961 1.00 87.12 82 ASN A CA 1
ATOM 655 C C . ASN A 1 82 ? 0.184 0.524 -7.816 1.00 87.12 82 ASN A C 1
ATOM 657 O O . ASN A 1 82 ? 1.154 0.293 -7.082 1.00 87.12 82 ASN A O 1
ATOM 661 N N . THR A 1 83 ? -0.545 1.632 -7.695 1.00 86.81 83 THR A N 1
ATOM 662 C CA . THR A 1 83 ? -0.336 2.674 -6.681 1.00 86.81 83 THR A CA 1
ATOM 663 C C . THR A 1 83 ? -1.267 2.568 -5.478 1.00 86.81 83 THR A C 1
ATOM 665 O O . THR A 1 83 ? -0.982 3.222 -4.478 1.00 86.81 83 THR A O 1
ATOM 668 N N . SER A 1 84 ? -2.339 1.772 -5.557 1.00 89.88 84 SER A N 1
ATOM 669 C CA . SER A 1 84 ? -3.346 1.593 -4.498 1.00 89.88 84 SER A CA 1
ATOM 670 C C . SER A 1 84 ? -3.792 2.901 -3.816 1.00 89.88 84 SER A C 1
ATOM 672 O O . SER A 1 84 ? -3.801 3.015 -2.591 1.00 89.88 84 SER A O 1
ATOM 674 N N . ASN A 1 85 ? -4.069 3.941 -4.612 1.00 91.56 85 ASN A N 1
ATOM 675 C CA . ASN A 1 85 ? -4.233 5.320 -4.136 1.00 91.56 85 ASN A CA 1
ATOM 676 C C . ASN A 1 85 ? -5.594 5.958 -4.450 1.00 91.56 85 ASN A C 1
ATOM 678 O O . ASN A 1 85 ? -5.778 7.130 -4.126 1.00 91.56 85 ASN A O 1
ATOM 682 N N . THR A 1 86 ? -6.515 5.245 -5.096 1.00 92.25 86 THR A N 1
ATOM 683 C CA . THR A 1 86 ? -7.798 5.821 -5.522 1.00 92.25 86 THR A CA 1
ATOM 684 C C . THR A 1 86 ? -8.784 5.899 -4.356 1.00 92.25 86 THR A C 1
ATOM 686 O O . THR A 1 86 ? -9.465 6.909 -4.195 1.00 92.25 86 THR A O 1
ATOM 689 N N . HIS A 1 87 ? -8.875 4.856 -3.524 1.00 95.25 87 HIS A N 1
ATOM 690 C CA . HIS A 1 87 ? -9.869 4.808 -2.446 1.00 95.25 87 HIS A CA 1
ATOM 691 C C . HIS A 1 87 ? -9.472 3.858 -1.303 1.00 95.25 87 HIS A C 1
ATOM 693 O O . HIS A 1 87 ? -8.570 3.036 -1.458 1.00 95.25 87 HIS A O 1
ATOM 699 N N . VAL A 1 88 ? -10.162 3.950 -0.159 1.00 95.62 88 VAL A N 1
ATOM 700 C CA . VAL A 1 88 ? -10.031 3.024 0.981 1.00 95.62 88 VAL A CA 1
ATOM 701 C C . VAL A 1 88 ? -11.417 2.579 1.451 1.00 95.62 88 VAL A C 1
ATOM 703 O O . VAL A 1 88 ? -12.299 3.414 1.634 1.00 95.62 88 VAL A O 1
ATOM 706 N N . VAL A 1 89 ? -11.629 1.280 1.658 1.00 96.25 89 VAL A N 1
ATOM 707 C CA . VAL A 1 89 ? -12.908 0.716 2.120 1.00 96.25 89 VAL A CA 1
ATOM 708 C C . VAL A 1 89 ? -12.693 -0.268 3.267 1.00 96.25 89 VAL A C 1
ATOM 710 O O . VAL A 1 89 ? -11.720 -1.017 3.280 1.00 96.25 89 VAL A O 1
ATOM 713 N N . ALA A 1 90 ? -13.608 -0.279 4.235 1.00 96.12 90 ALA A N 1
ATOM 714 C CA . ALA A 1 90 ? -13.674 -1.312 5.264 1.00 96.12 90 ALA A CA 1
ATOM 715 C C . ALA A 1 90 ? -14.806 -2.288 4.918 1.00 96.12 90 ALA A C 1
ATOM 717 O O . ALA A 1 90 ? -15.978 -1.917 4.967 1.00 96.12 90 ALA A O 1
ATOM 718 N N . PHE A 1 91 ? -14.463 -3.521 4.548 1.00 94.06 91 PHE A N 1
ATOM 719 C CA . PHE A 1 91 ? -15.421 -4.534 4.107 1.00 94.06 91 PHE A CA 1
ATOM 720 C C . PHE A 1 91 ? -14.936 -5.940 4.474 1.00 94.06 91 PHE A C 1
ATOM 722 O O . PHE A 1 91 ? -13.736 -6.200 4.493 1.00 94.06 91 PHE A O 1
ATOM 729 N N . GLY A 1 92 ? -15.859 -6.845 4.818 1.00 93.25 92 GLY A N 1
ATOM 730 C CA . GLY A 1 92 ? -15.518 -8.243 5.122 1.00 93.25 92 GLY A CA 1
ATOM 731 C C . GLY A 1 92 ? -14.538 -8.431 6.291 1.00 93.25 92 GLY A C 1
ATOM 732 O O . GLY A 1 92 ? -13.782 -9.394 6.306 1.00 93.25 92 GLY A O 1
ATOM 733 N N . GLY A 1 93 ? -14.497 -7.496 7.249 1.00 94.12 93 GLY A N 1
ATOM 734 C CA . GLY A 1 93 ? -13.530 -7.521 8.357 1.00 94.12 93 GLY A CA 1
ATOM 735 C C . GLY A 1 93 ? -12.111 -7.072 7.983 1.00 94.12 93 GLY A C 1
ATOM 736 O O . GLY A 1 93 ? -11.213 -7.143 8.820 1.00 94.12 93 GLY A O 1
ATOM 737 N N . LYS A 1 94 ? -11.909 -6.577 6.757 1.00 95.50 94 LYS A N 1
ATOM 738 C CA . LYS A 1 94 ? -10.636 -6.067 6.239 1.00 95.50 94 LYS A CA 1
ATOM 739 C C . LYS A 1 94 ? -10.726 -4.567 5.954 1.00 95.50 94 LYS A C 1
ATOM 741 O O . LYS A 1 94 ? -11.812 -4.029 5.737 1.00 95.50 94 LYS A O 1
ATOM 746 N N . VAL A 1 95 ? -9.575 -3.896 5.923 1.00 97.00 95 VAL A N 1
ATOM 747 C CA . VAL A 1 95 ? -9.442 -2.545 5.361 1.00 97.00 95 VAL A CA 1
ATOM 748 C C . VAL A 1 95 ? -8.614 -2.651 4.092 1.00 97.00 95 VAL A C 1
ATOM 750 O O . VAL A 1 95 ? -7.478 -3.120 4.136 1.00 97.00 95 VAL A O 1
ATOM 753 N N . LEU A 1 96 ? -9.203 -2.242 2.973 1.00 96.56 96 LEU A N 1
ATOM 754 C CA . LEU A 1 96 ? -8.656 -2.398 1.633 1.00 96.56 96 LEU A CA 1
ATOM 755 C C . LEU A 1 96 ? -8.408 -1.033 1.006 1.00 96.56 96 LEU A C 1
ATOM 757 O O . LEU A 1 96 ? -9.241 -0.132 1.091 1.00 96.56 96 LEU A O 1
ATOM 761 N N . THR A 1 97 ? -7.264 -0.900 0.357 1.00 96.62 97 THR A N 1
ATOM 762 C CA . THR A 1 97 ? -6.895 0.243 -0.480 1.00 96.62 97 THR A CA 1
ATOM 763 C C . THR A 1 97 ? -7.076 -0.155 -1.941 1.00 96.62 97 THR A C 1
ATOM 765 O O . THR A 1 97 ? -6.774 -1.292 -2.296 1.00 96.62 97 THR A O 1
ATOM 768 N N . LEU A 1 98 ? -7.626 0.737 -2.763 1.00 94.44 98 LEU A N 1
ATOM 769 C CA . LEU A 1 98 ? -8.037 0.446 -4.138 1.00 94.44 98 LEU A CA 1
ATOM 770 C C . LEU A 1 98 ? -7.276 1.293 -5.157 1.00 94.44 98 LEU A C 1
ATOM 772 O O . LEU A 1 98 ? -6.835 2.410 -4.870 1.00 94.44 98 LEU A O 1
ATOM 776 N N . VAL A 1 99 ? -7.202 0.774 -6.380 1.00 91.12 99 VAL A N 1
ATOM 777 C CA . VAL A 1 99 ? -6.757 1.476 -7.586 1.00 91.12 99 VAL A CA 1
ATOM 778 C C . VAL A 1 99 ? -7.675 1.104 -8.753 1.00 91.12 99 VAL A C 1
ATOM 780 O O . VAL A 1 99 ? -8.211 0.001 -8.782 1.00 91.12 99 VAL A O 1
ATOM 783 N N . ASP A 1 100 ? -7.826 1.990 -9.736 1.00 85.31 100 ASP A N 1
ATOM 784 C CA . ASP A 1 100 ? -8.782 1.829 -10.848 1.00 85.31 100 ASP A CA 1
ATOM 785 C C . ASP A 1 100 ? -8.494 0.658 -11.808 1.00 85.31 100 ASP A C 1
ATOM 787 O O . ASP A 1 100 ? -9.325 0.335 -12.652 1.00 85.31 100 ASP A O 1
ATOM 791 N N . GLY A 1 101 ? -7.322 0.024 -11.721 1.00 81.06 101 GLY A N 1
ATOM 792 C CA . GLY A 1 101 ? -6.886 -0.986 -12.693 1.00 81.06 101 GLY A CA 1
ATOM 793 C C . GLY A 1 101 ? -5.973 -2.069 -12.126 1.00 81.06 101 GLY A C 1
ATOM 794 O O . GLY A 1 101 ? -5.072 -2.518 -12.827 1.00 81.06 101 GLY A O 1
ATOM 795 N N . GLY A 1 102 ? -6.139 -2.452 -10.859 1.00 86.06 102 GLY A N 1
ATOM 796 C CA . GLY A 1 102 ? -5.289 -3.460 -10.218 1.00 86.06 102 GLY A CA 1
ATOM 797 C C . GLY A 1 102 ? -5.886 -4.023 -8.931 1.00 86.06 102 GLY A C 1
ATOM 798 O O . GLY A 1 102 ? -6.881 -3.503 -8.431 1.00 86.06 102 GLY A O 1
ATOM 799 N N . CYS A 1 103 ? -5.265 -5.077 -8.392 1.00 90.31 103 CYS A N 1
ATOM 800 C CA . CYS A 1 103 ? -5.734 -5.710 -7.159 1.00 90.31 103 CYS A CA 1
ATOM 801 C C . CYS A 1 103 ? -5.673 -4.737 -5.969 1.00 90.31 103 CYS A C 1
ATOM 803 O O .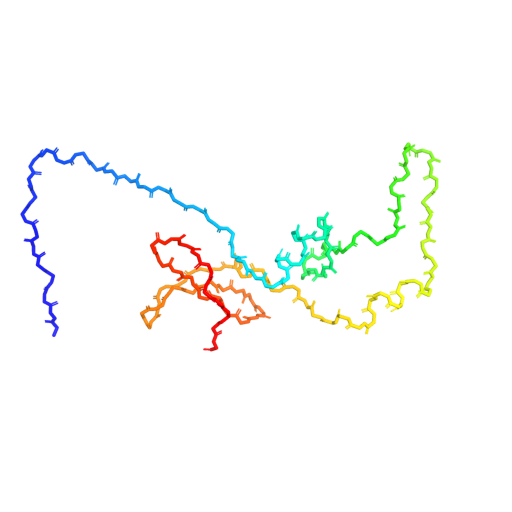 CYS A 1 103 ? -4.721 -3.942 -5.873 1.00 90.31 103 CYS A O 1
ATOM 805 N N . PRO A 1 104 ? -6.662 -4.787 -5.061 1.00 94.19 104 PRO A N 1
ATOM 806 C CA . PRO A 1 104 ? -6.616 -4.029 -3.825 1.00 94.19 104 PRO A CA 1
ATOM 807 C C . PRO A 1 104 ? -5.470 -4.500 -2.922 1.00 94.19 104 PRO A C 1
ATOM 809 O O . PRO A 1 104 ? -4.948 -5.603 -3.053 1.00 94.19 104 PRO A O 1
ATOM 812 N N . TYR A 1 105 ? -5.084 -3.651 -1.973 1.00 96.00 105 TYR A N 1
ATOM 813 C CA . TYR A 1 105 ? -4.122 -4.000 -0.926 1.00 96.00 105 TYR A CA 1
ATOM 814 C C . TYR A 1 105 ? -4.766 -3.911 0.448 1.00 96.00 105 TYR A C 1
ATOM 816 O O . TYR A 1 105 ? -5.325 -2.871 0.813 1.00 96.00 105 TYR A O 1
ATOM 824 N N . GLN A 1 106 ? -4.618 -4.969 1.241 1.00 96.81 106 GLN A N 1
ATOM 825 C CA . GLN A 1 106 ? -5.070 -5.003 2.621 1.00 96.81 106 GLN A CA 1
ATOM 826 C C . GLN A 1 106 ? -4.088 -4.275 3.546 1.00 96.81 106 GLN A C 1
ATOM 828 O O . GLN A 1 106 ? -2.865 -4.429 3.452 1.00 96.81 106 GLN A O 1
ATOM 833 N N . ILE A 1 107 ? -4.632 -3.505 4.488 1.00 97.25 107 ILE A N 1
ATOM 834 C CA . ILE A 1 107 ? -3.878 -2.814 5.537 1.00 97.25 107 ILE A CA 1
ATOM 835 C C . ILE A 1 107 ? -4.410 -3.165 6.930 1.00 97.25 107 ILE A C 1
ATOM 837 O O . ILE A 1 107 ? -5.590 -3.466 7.113 1.00 97.25 107 ILE A O 1
ATOM 841 N N . ASP A 1 108 ? -3.533 -3.105 7.929 1.00 96.25 108 ASP A N 1
ATOM 842 C CA . ASP A 1 108 ? -3.920 -3.208 9.336 1.00 96.25 108 ASP A CA 1
ATOM 843 C C . ASP A 1 108 ? -4.624 -1.910 9.788 1.00 96.25 108 ASP A C 1
ATOM 845 O O . ASP A 1 108 ? -4.010 -0.841 9.736 1.00 96.25 108 ASP A O 1
ATOM 849 N N . PRO A 1 109 ? -5.877 -1.962 10.281 1.00 94.19 109 PRO A N 1
ATOM 850 C CA . PRO A 1 109 ? -6.615 -0.777 10.720 1.00 94.19 109 PRO A CA 1
ATOM 851 C C . PRO A 1 109 ? -5.977 -0.029 11.901 1.00 94.19 109 PRO A C 1
ATOM 853 O O . PRO A 1 109 ? -6.282 1.144 12.103 1.00 94.19 109 PRO A O 1
ATOM 856 N N . LYS A 1 110 ? -5.131 -0.682 12.710 1.00 93.38 110 LYS A N 1
ATOM 857 C CA . LYS A 1 110 ? -4.517 -0.066 13.899 1.00 93.38 110 LYS A CA 1
ATOM 858 C C . LYS A 1 110 ? -3.168 0.579 13.613 1.00 93.38 110 LYS A C 1
ATOM 860 O O . LYS A 1 110 ? -2.833 1.576 14.243 1.00 93.38 110 LYS A O 1
ATOM 865 N N . THR A 1 111 ? -2.384 -0.014 12.716 1.00 95.12 111 THR A N 1
ATOM 866 C CA . THR A 1 111 ? -0.997 0.409 12.440 1.00 95.12 111 THR A CA 1
ATOM 867 C C . THR A 1 111 ? -0.798 0.976 11.036 1.00 95.12 111 THR A C 1
ATOM 869 O O . THR A 1 111 ? 0.284 1.480 10.721 1.00 95.12 111 THR A O 1
ATOM 872 N N . LEU A 1 112 ? -1.811 0.850 10.172 1.00 95.75 112 LEU A N 1
ATOM 873 C CA . LEU A 1 112 ? -1.778 1.161 8.741 1.00 95.75 112 LEU A CA 1
ATOM 874 C C . LEU A 1 112 ? -0.697 0.394 7.964 1.00 95.75 112 LEU A C 1
ATOM 876 O O . LEU A 1 112 ? -0.364 0.760 6.837 1.00 95.75 112 LEU A O 1
ATOM 880 N N . LYS A 1 113 ? -0.121 -0.665 8.549 1.00 96.56 113 LYS A N 1
ATOM 881 C CA . LYS A 1 113 ? 0.880 -1.502 7.884 1.00 96.56 113 LYS A CA 1
ATOM 882 C C . LYS A 1 113 ? 0.217 -2.281 6.751 1.00 96.56 113 LYS A C 1
ATOM 884 O O . LYS A 1 113 ? -0.822 -2.906 6.950 1.00 96.56 113 LYS A O 1
ATOM 889 N N . THR A 1 114 ? 0.836 -2.264 5.578 1.00 96.50 114 THR A N 1
ATOM 890 C CA . THR A 1 114 ? 0.401 -3.071 4.435 1.00 96.50 114 THR A CA 1
ATOM 891 C C . THR A 1 114 ? 0.630 -4.549 4.726 1.00 96.50 114 THR A C 1
ATOM 893 O O . THR A 1 114 ? 1.744 -4.946 5.070 1.00 96.50 114 THR A O 1
ATOM 896 N N . LEU A 1 115 ? -0.433 -5.343 4.614 1.00 96.00 115 LEU A N 1
ATOM 897 C CA . LEU A 1 115 ? -0.401 -6.791 4.810 1.00 96.00 115 LEU A CA 1
ATOM 898 C C . LEU A 1 115 ? -0.056 -7.507 3.502 1.00 96.00 115 LEU A C 1
ATOM 900 O O . LEU A 1 115 ? 0.770 -8.413 3.510 1.00 96.00 115 LEU A O 1
ATOM 904 N N . GLY A 1 116 ? -0.616 -7.045 2.384 1.00 93.81 116 GLY A N 1
ATOM 905 C CA . GLY A 1 116 ? -0.360 -7.604 1.060 1.00 93.81 116 GLY A CA 1
ATOM 906 C C . GLY A 1 116 ? -1.465 -7.253 0.063 1.00 93.81 116 GLY A C 1
ATOM 907 O O . GLY A 1 116 ? -2.399 -6.536 0.437 1.00 93.81 116 GLY A O 1
ATOM 908 N N . PRO A 1 117 ? -1.346 -7.716 -1.191 1.00 93.38 117 PRO A N 1
ATOM 909 C CA . PRO A 1 117 ? -2.462 -7.718 -2.131 1.00 93.38 117 PRO A CA 1
ATOM 910 C C . PRO A 1 117 ? -3.604 -8.608 -1.609 1.00 93.38 117 PRO A C 1
ATOM 912 O O . PRO A 1 117 ? -3.355 -9.567 -0.879 1.00 93.38 117 PRO A O 1
ATOM 915 N N . ASP A 1 118 ? -4.839 -8.255 -1.953 1.00 90.38 118 ASP A N 1
ATOM 916 C CA . ASP A 1 118 ? -6.057 -9.027 -1.673 1.00 90.38 118 ASP A CA 1
ATOM 917 C C . ASP A 1 118 ? -6.778 -9.312 -3.002 1.00 90.38 118 ASP A C 1
ATOM 919 O O . ASP A 1 118 ? -6.693 -8.489 -3.920 1.00 90.38 118 ASP A O 1
ATOM 923 N N . ASP A 1 119 ? -7.454 -10.459 -3.094 1.00 80.12 119 ASP A N 1
ATOM 924 C CA . ASP A 1 119 ? -8.109 -10.973 -4.313 1.00 80.12 119 ASP A CA 1
ATOM 925 C C . ASP A 1 119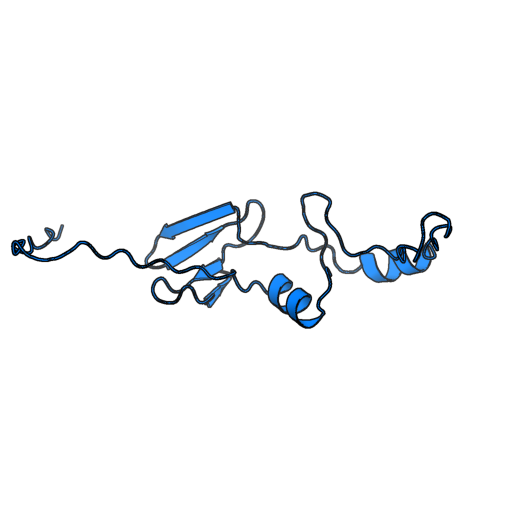 ? -9.635 -10.774 -4.305 1.00 80.12 119 ASP A C 1
ATOM 927 O O . ASP A 1 119 ? -10.260 -10.920 -3.224 1.00 80.12 119 ASP A O 1
#

pLDDT: mean 74.65, std 19.15, range [41.47, 97.25]

Radius of gyration: 22.37 Å; chains: 1; bounding box: 53×37×62 Å

Secondary structure (DSSP, 8-state):
-PPPP-----TT--------------HHHHHHHHHTS--S--TTS--S--S----SSTT-------HHHHHHHHTT--PPP----SEEEEETTEEEEEETTEEEEEE-TTT--EEEE--

Sequence (119 aa):
TIPPKSSTRGKNNKRQVVFQSRFVETECFKEERQANQFLYRRAFGTGPAMGTKRGKGLDTKPVIPSLWSKVTKQAFKNDIKNTSNTHVVAFGGKVLTLVDGGCPYQIDPKTLKTLGPDD

Foldseek 3Di:
DDDPDDDDDDPDDDDDDDDDDDFQPAPLNVVCVVVVWFLAAAPPGDGTPQQQPVPPDPPDDTPHPDPVVVCVSPVPDPDHDDRLAPDWDCPPNWIWRDDPPDFIWTADPPHRHTPGGDD

InterPro domains:
  IPR004294 Carotenoid oxygenase [PF03055] (15-119)
  IPR004294 Carotenoid oxygenase [PTHR10543] (15-117)

Organism: Cyclophora tenuis (NCBI:txid216820)